Protein AF-A0A8T6QHQ4-F1 (afdb_monomer_lite)

InterPro domains:
  IPR000259 Fimbrial-type adhesion domain [PF00419] (19-89)
  IPR008966 Adhesion domain superfamily [SSF49401] (7-89)
  IPR036937 Fimbrial-type adhesion domain superfamily [G3DSA:2.60.40.1090] (3-89)
  IPR050263 Bacterial Fimbrial Adherence [PTHR33420] (11-89)

Radius of gyration: 16.65 Å; chains: 1; bounding box: 39×28×44 Å

Sequence (90 aa):
DLKVGTPLTAGNPGDFTGTGQAIAATGVGIRIFNQSDNSQVKLYNDSAYTAIDAEGKAEMKFIARYVATNATVTAGTANADSQFTVEYKK

Organism: Escherichia coli (NCBI:txid562)

pLDDT: mean 85.04, std 13.1, range [50.09, 96.38]

Structure (mmCIF, N/CA/C/O backbone):
data_AF-A0A8T6QHQ4-F1
#
_entry.id   AF-A0A8T6QHQ4-F1
#
loop_
_atom_site.group_PDB
_atom_site.id
_atom_site.type_symbol
_atom_site.label_atom_id
_atom_site.label_alt_id
_atom_site.label_comp_id
_atom_site.label_asym_id
_atom_site.label_entity_id
_atom_site.label_seq_id
_atom_site.pdbx_PDB_ins_code
_atom_site.Cartn_x
_atom_site.Cartn_y
_atom_site.Cartn_z
_atom_site.occupancy
_atom_site.B_iso_or_equiv
_atom_site.auth_seq_id
_atom_site.auth_comp_id
_atom_site.auth_asym_id
_atom_site.auth_atom_id
_atom_site.pdbx_PDB_model_num
ATOM 1 N N . ASP A 1 1 ? -1.795 -6.211 4.338 1.00 88.12 1 ASP A N 1
ATOM 2 C CA . ASP A 1 1 ? -2.457 -4.891 4.313 1.00 88.12 1 ASP A CA 1
ATOM 3 C C . ASP A 1 1 ? -1.714 -3.939 5.207 1.00 88.12 1 ASP A C 1
ATOM 5 O O . ASP A 1 1 ? -1.127 -4.387 6.189 1.00 88.12 1 ASP A O 1
ATOM 9 N N . LEU A 1 2 ? -1.719 -2.657 4.856 1.00 88.69 2 LEU A N 1
ATOM 10 C CA . LEU A 1 2 ? -1.265 -1.606 5.751 1.00 88.69 2 LEU A CA 1
ATOM 11 C C . LEU A 1 2 ? -2.236 -1.550 6.925 1.00 88.69 2 LEU A C 1
ATOM 13 O O . LEU A 1 2 ? -3.457 -1.482 6.736 1.00 88.69 2 LEU A O 1
ATOM 17 N N . LYS A 1 3 ? -1.683 -1.632 8.133 1.00 87.94 3 LYS A N 1
ATOM 18 C CA . LYS A 1 3 ? -2.466 -1.490 9.356 1.00 87.94 3 LYS A CA 1
ATOM 19 C C . LYS A 1 3 ? -2.829 -0.021 9.531 1.00 87.94 3 LYS A C 1
ATOM 21 O O . LYS A 1 3 ? -1.961 0.835 9.391 1.00 87.94 3 LYS A O 1
ATOM 26 N N . VAL A 1 4 ? -4.092 0.243 9.860 1.00 88.56 4 VAL A N 1
ATOM 27 C CA . VAL A 1 4 ? -4.527 1.575 10.287 1.00 88.56 4 VAL A CA 1
ATOM 28 C C . VAL A 1 4 ? -3.750 1.961 11.546 1.00 88.56 4 VAL A C 1
ATOM 30 O O . VAL A 1 4 ? -3.671 1.179 12.496 1.00 88.56 4 VAL A O 1
ATOM 33 N N . GLY A 1 5 ? -3.135 3.141 11.512 1.00 80.06 5 GLY A N 1
ATOM 34 C CA . GLY A 1 5 ? -2.357 3.697 12.611 1.00 80.06 5 GLY A CA 1
ATOM 35 C C . GLY A 1 5 ? -3.228 4.369 13.669 1.00 80.06 5 GLY A C 1
ATOM 36 O O . GLY A 1 5 ? -4.412 4.642 13.462 1.00 80.06 5 GLY A O 1
ATOM 37 N N . THR A 1 6 ? -2.626 4.664 14.821 1.00 76.31 6 THR A N 1
ATOM 38 C CA . THR A 1 6 ? -3.262 5.517 15.829 1.00 76.31 6 THR A CA 1
ATOM 39 C C . THR A 1 6 ? -3.359 6.944 15.296 1.00 76.31 6 THR A C 1
ATOM 41 O O . THR A 1 6 ? -2.354 7.456 14.797 1.00 76.31 6 THR A O 1
ATOM 44 N N . PRO A 1 7 ? -4.512 7.613 15.4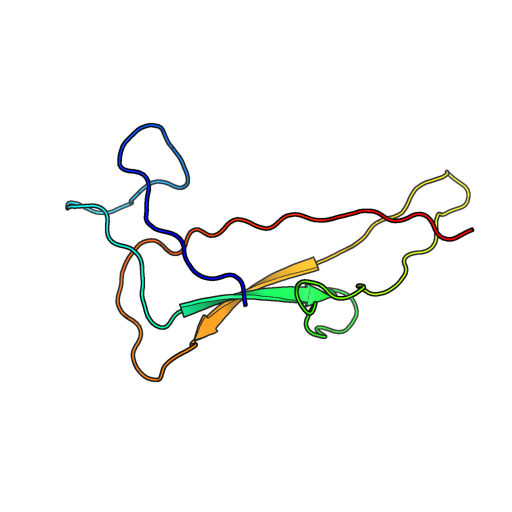09 1.00 71.44 7 PRO A N 1
ATOM 45 C CA . PRO A 1 7 ? -4.657 8.948 14.858 1.00 71.44 7 PRO A CA 1
ATOM 46 C C . PRO A 1 7 ? -3.842 9.945 15.685 1.00 71.44 7 PRO A C 1
ATOM 48 O O . PRO A 1 7 ? -3.814 9.860 16.914 1.00 71.44 7 PRO A O 1
ATOM 51 N N . LEU A 1 8 ? -3.187 10.895 15.019 1.00 65.25 8 LEU A N 1
ATOM 52 C CA . LEU A 1 8 ? -2.462 11.964 15.699 1.00 65.25 8 LEU A CA 1
ATOM 53 C C . LEU A 1 8 ? -3.450 13.039 16.172 1.00 65.25 8 LEU A C 1
ATOM 55 O O . LEU A 1 8 ? -4.287 13.497 15.399 1.00 65.25 8 LEU A O 1
ATOM 59 N N . THR A 1 9 ? -3.342 13.463 17.431 1.00 60.16 9 THR A N 1
ATOM 60 C CA . THR A 1 9 ? -4.220 14.481 18.039 1.00 60.16 9 THR A CA 1
ATOM 61 C C . THR A 1 9 ? -3.738 15.923 17.848 1.00 60.16 9 THR A C 1
ATOM 63 O O . THR A 1 9 ? -4.442 16.846 18.249 1.00 60.16 9 THR A O 1
ATOM 66 N N . ALA A 1 10 ? -2.563 16.146 17.251 1.00 58.59 10 ALA A N 1
ATOM 67 C CA . ALA A 1 10 ? -2.001 17.481 17.038 1.00 58.59 10 ALA A CA 1
ATOM 68 C C . ALA A 1 10 ? -1.253 17.584 15.697 1.00 58.59 10 ALA A C 1
ATOM 70 O O . ALA A 1 10 ? -0.370 16.777 15.432 1.00 58.59 10 ALA A O 1
ATOM 71 N N . GLY A 1 11 ? -1.577 18.616 14.905 1.00 57.66 11 GLY A N 1
ATOM 72 C CA . GLY A 1 11 ? -0.931 18.956 13.629 1.00 57.66 11 GLY A CA 1
ATOM 73 C C . GLY A 1 11 ? -1.395 18.081 12.466 1.00 57.66 11 GLY A C 1
ATOM 74 O O . GLY A 1 11 ? -1.054 16.914 12.433 1.00 57.66 11 GLY A O 1
ATOM 75 N N . ASN A 1 12 ? -2.161 18.647 11.528 1.00 57.66 12 ASN A N 1
ATOM 76 C CA . ASN A 1 12 ? -2.915 17.973 10.460 1.00 57.66 12 ASN A CA 1
ATOM 77 C C . ASN A 1 12 ? -2.237 16.738 9.813 1.00 57.66 12 ASN A C 1
ATOM 79 O O . ASN A 1 12 ? -1.385 16.918 8.938 1.00 57.66 12 ASN A O 1
ATOM 83 N N . PRO A 1 13 ? -2.752 15.510 10.046 1.00 50.09 13 PRO A N 1
ATOM 84 C CA . PRO A 1 13 ? -2.589 14.435 9.073 1.00 50.09 13 PRO A CA 1
ATOM 85 C C . PRO A 1 13 ? -3.943 13.731 8.845 1.00 50.09 13 PRO A C 1
ATOM 87 O O . PRO A 1 13 ? -4.325 12.824 9.584 1.00 50.09 13 PRO A O 1
ATOM 90 N N . GLY A 1 14 ? -4.676 14.165 7.810 1.00 53.41 14 GLY A N 1
ATOM 91 C CA . GLY A 1 14 ? -5.884 13.488 7.301 1.00 53.41 14 GLY A CA 1
ATOM 92 C C . GLY A 1 14 ? -7.145 13.693 8.147 1.00 53.41 14 GLY A C 1
ATOM 93 O O . GLY A 1 14 ? -7.638 12.743 8.747 1.00 53.41 14 GLY A O 1
ATOM 94 N N . ASP A 1 15 ? -7.616 14.941 8.176 1.00 51.38 15 ASP A N 1
ATOM 95 C CA . ASP A 1 15 ? -8.542 15.562 9.133 1.00 51.38 15 ASP A CA 1
ATOM 96 C C . ASP A 1 15 ? -9.797 14.751 9.527 1.00 51.38 15 ASP A C 1
ATOM 98 O O . ASP A 1 15 ? -10.543 14.230 8.696 1.00 51.38 15 ASP A O 1
ATOM 102 N N . PHE A 1 16 ? -10.049 14.705 10.834 1.00 56.25 16 PHE A N 1
ATOM 103 C CA . PHE A 1 16 ? -11.266 14.175 11.438 1.00 56.25 16 PHE A CA 1
ATOM 104 C C . PHE A 1 16 ? -12.475 15.022 11.016 1.00 56.25 16 PHE A C 1
ATOM 106 O O . PHE A 1 16 ? -12.635 16.146 11.471 1.00 56.25 16 PHE A O 1
ATOM 113 N N . THR A 1 17 ? -13.396 14.482 10.215 1.00 52.56 17 THR A N 1
ATOM 114 C CA . THR A 1 17 ? -14.588 15.230 9.758 1.00 52.56 17 THR A CA 1
ATOM 115 C C . THR A 1 17 ? -15.776 15.186 10.737 1.00 52.56 17 THR A C 1
ATOM 117 O O . THR A 1 17 ? -16.918 15.381 10.321 1.00 52.56 17 THR A O 1
ATOM 120 N N . GLY A 1 18 ? -15.558 14.856 12.015 1.00 54.91 18 GLY A N 1
ATOM 121 C CA . GLY A 1 18 ? -16.622 14.616 13.000 1.00 54.91 18 GLY A CA 1
ATOM 122 C C . GLY A 1 18 ? -16.379 15.309 14.341 1.00 54.91 18 GLY A C 1
ATOM 123 O O . GLY A 1 18 ? -15.250 15.640 14.688 1.00 54.91 18 GLY A O 1
ATOM 124 N N . THR A 1 19 ? -17.443 15.521 15.118 1.00 52.19 19 THR A N 1
ATOM 125 C CA . THR A 1 19 ? -17.363 16.075 16.476 1.00 52.19 19 THR A CA 1
ATOM 126 C C . THR A 1 19 ? -17.024 14.960 17.480 1.00 52.19 19 THR A C 1
ATOM 128 O O . THR A 1 19 ? -17.852 14.094 17.751 1.00 52.19 19 THR A O 1
ATOM 1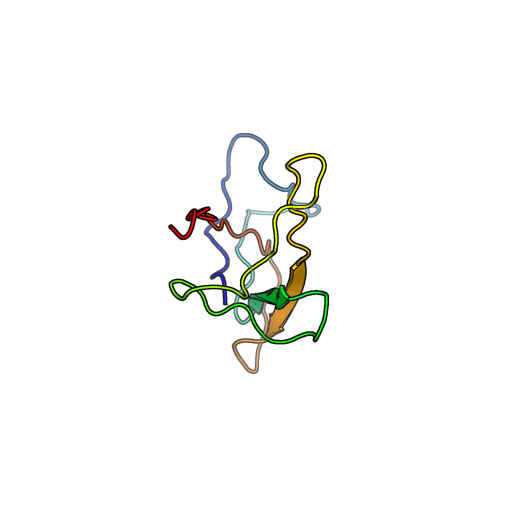31 N N . GLY A 1 20 ? -15.804 14.932 18.033 1.00 63.16 20 GLY A N 1
ATOM 132 C CA . GLY A 1 20 ? -15.418 13.953 19.064 1.00 63.16 20 GLY A CA 1
ATOM 133 C C . GLY A 1 20 ? -13.915 13.685 19.180 1.00 63.16 20 GLY A C 1
ATOM 134 O O . GLY A 1 20 ? -13.111 14.262 18.454 1.00 63.16 20 GLY A O 1
ATOM 135 N N . GLN A 1 21 ? -13.538 12.794 20.107 1.00 69.94 21 GLN A N 1
ATOM 136 C CA . GLN A 1 21 ? -12.156 12.328 20.239 1.00 69.94 21 GLN A CA 1
ATOM 137 C C . GLN A 1 21 ? -11.750 11.490 19.030 1.00 69.94 21 GLN A C 1
ATOM 139 O O . GLN A 1 21 ? -12.493 10.626 18.562 1.00 69.94 21 GLN A O 1
ATOM 144 N N . ALA A 1 22 ? -10.525 11.720 18.582 1.00 71.94 22 ALA A N 1
ATOM 145 C CA . ALA A 1 22 ? -9.921 10.991 17.495 1.00 71.94 22 ALA A CA 1
ATOM 146 C C . ALA A 1 22 ? -9.776 9.486 17.804 1.00 71.94 22 ALA A C 1
ATOM 148 O O . ALA A 1 22 ? -8.996 9.115 18.680 1.00 71.94 22 ALA A O 1
ATOM 149 N N . ILE A 1 23 ? -10.491 8.614 17.081 1.00 81.88 23 ILE A N 1
ATOM 150 C CA . ILE A 1 23 ? -10.366 7.148 17.198 1.00 81.88 23 ILE A CA 1
ATOM 151 C C . ILE A 1 23 ? -9.992 6.505 15.860 1.00 81.88 23 ILE A C 1
ATOM 153 O O . ILE A 1 23 ? -10.478 6.910 14.803 1.00 81.88 23 ILE A O 1
ATOM 157 N N . ALA A 1 24 ? -9.126 5.489 15.905 1.00 86.44 24 ALA A N 1
ATOM 158 C CA . ALA A 1 24 ? -8.801 4.680 14.734 1.00 86.44 24 ALA A CA 1
ATOM 159 C C . ALA A 1 24 ? -9.961 3.740 14.389 1.00 86.44 24 ALA A C 1
ATOM 161 O O . ALA A 1 24 ? -10.542 3.106 15.273 1.00 86.44 24 ALA A O 1
ATOM 162 N N . ALA A 1 25 ? -10.257 3.608 13.096 1.00 89.56 25 ALA A N 1
ATOM 163 C CA . ALA A 1 25 ? -11.134 2.551 12.615 1.00 89.56 25 ALA A CA 1
ATOM 164 C C . ALA A 1 25 ? -10.510 1.176 12.906 1.00 89.56 25 ALA A C 1
ATOM 166 O O . ALA A 1 25 ? -9.297 0.992 12.785 1.00 89.56 25 ALA A O 1
ATOM 167 N N . THR A 1 26 ? -11.340 0.192 13.253 1.00 92.56 26 THR A N 1
ATOM 168 C CA . THR A 1 26 ? -10.898 -1.194 13.468 1.00 92.56 26 THR A CA 1
ATOM 169 C C . THR A 1 26 ? -11.581 -2.134 12.484 1.00 92.56 26 THR A C 1
ATOM 171 O O . THR A 1 26 ? -12.631 -1.812 11.933 1.00 92.56 26 THR A O 1
ATOM 174 N N . GLY A 1 27 ? -10.965 -3.291 12.225 1.00 94.12 27 GLY A N 1
ATOM 175 C CA . GLY A 1 27 ? -11.479 -4.266 11.257 1.00 94.12 27 GLY A CA 1
ATOM 176 C C . GLY A 1 27 ? -11.318 -3.854 9.790 1.00 94.12 27 GLY A C 1
ATOM 177 O O . GLY A 1 27 ? -11.837 -4.537 8.912 1.00 94.12 27 GLY A O 1
ATOM 178 N N . VAL A 1 28 ? -10.581 -2.776 9.511 1.00 95.62 28 VAL A N 1
ATOM 179 C CA . VAL A 1 28 ? -10.253 -2.302 8.161 1.00 95.62 28 VAL A CA 1
ATOM 180 C C . VAL A 1 28 ? -8.744 -2.092 8.021 1.00 95.62 28 VAL A C 1
ATOM 182 O O . VAL A 1 28 ? -8.060 -1.735 8.979 1.00 95.62 28 VAL A O 1
ATOM 185 N N . GLY A 1 29 ? -8.216 -2.337 6.826 1.00 94.56 29 GLY A N 1
ATOM 186 C CA . GLY A 1 29 ? -6.852 -1.989 6.428 1.00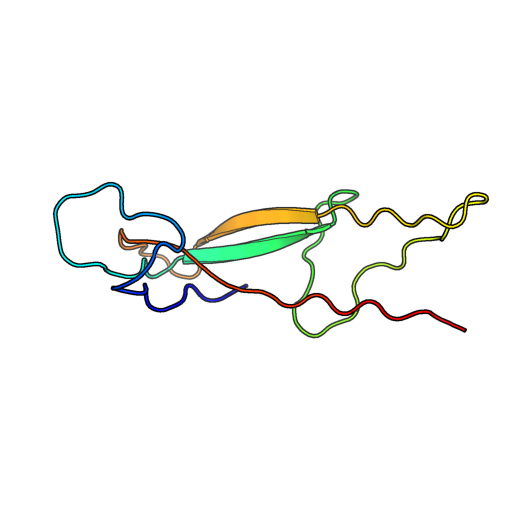 94.56 29 GLY A CA 1
ATOM 187 C C . GLY A 1 29 ? -6.824 -1.383 5.028 1.00 94.56 29 GLY A C 1
ATOM 188 O O . GLY A 1 29 ? -7.832 -1.397 4.320 1.00 94.56 29 GLY A O 1
ATOM 189 N N . ILE A 1 30 ? -5.665 -0.874 4.612 1.00 95.62 30 ILE A N 1
ATOM 190 C CA . ILE A 1 30 ? -5.451 -0.385 3.242 1.00 95.62 30 ILE A CA 1
ATOM 191 C C . ILE A 1 30 ? -4.636 -1.428 2.475 1.00 95.62 30 ILE A C 1
ATOM 193 O O . ILE A 1 30 ? -3.554 -1.833 2.908 1.00 95.62 30 ILE A O 1
ATOM 197 N N . ARG A 1 31 ? -5.144 -1.883 1.330 1.00 95.88 31 ARG A N 1
ATOM 198 C CA . ARG A 1 31 ? -4.450 -2.816 0.434 1.00 95.88 31 ARG A CA 1
ATOM 199 C C . ARG A 1 31 ? -4.028 -2.102 -0.841 1.00 95.88 31 ARG A C 1
ATOM 201 O O . ARG A 1 31 ? -4.827 -1.378 -1.434 1.00 95.88 31 ARG A O 1
ATOM 208 N N . ILE A 1 32 ? -2.784 -2.338 -1.250 1.00 95.31 32 ILE A N 1
ATOM 209 C CA . ILE A 1 32 ? -2.200 -1.814 -2.485 1.00 95.31 32 ILE A CA 1
ATOM 210 C C . ILE A 1 32 ? -2.238 -2.913 -3.551 1.00 95.31 32 ILE A C 1
ATOM 212 O O . ILE A 1 32 ? -1.942 -4.077 -3.270 1.00 95.31 32 ILE A O 1
ATOM 216 N N . PHE A 1 33 ? -2.593 -2.534 -4.771 1.00 93.62 33 PHE A N 1
ATOM 217 C CA . PHE A 1 33 ? -2.658 -3.400 -5.940 1.00 93.62 33 PHE A CA 1
ATOM 218 C C . PHE A 1 33 ? -1.853 -2.802 -7.092 1.00 93.62 33 PHE A C 1
ATOM 220 O O . PHE A 1 33 ? -1.805 -1.580 -7.241 1.00 93.62 33 PHE A O 1
ATOM 227 N N . ASN A 1 34 ? -1.270 -3.657 -7.927 1.00 91.69 34 ASN A N 1
ATOM 228 C CA . ASN A 1 34 ? -0.730 -3.255 -9.219 1.00 91.69 34 ASN A CA 1
ATOM 229 C C . ASN A 1 34 ? -1.893 -2.805 -10.112 1.00 91.69 34 ASN A C 1
ATOM 231 O O . ASN A 1 34 ? -2.904 -3.501 -10.220 1.00 91.69 34 ASN A O 1
ATOM 235 N N . GLN A 1 35 ? -1.783 -1.633 -10.742 1.00 91.31 35 GLN A N 1
ATOM 236 C CA . GLN A 1 35 ? -2.880 -1.112 -11.565 1.00 91.31 35 GLN A CA 1
ATOM 237 C C . GLN A 1 35 ? -3.111 -1.959 -12.824 1.00 91.31 35 GLN A C 1
ATOM 239 O O . GLN A 1 35 ? -4.247 -2.073 -13.276 1.00 91.31 35 GLN A O 1
ATOM 244 N N . SER A 1 36 ? -2.051 -2.551 -13.378 1.00 89.44 36 SER A N 1
ATOM 245 C CA . SER A 1 36 ? -2.093 -3.312 -14.630 1.00 89.44 36 SER A CA 1
ATOM 246 C C . SER A 1 36 ? -2.988 -4.551 -14.560 1.00 89.44 36 SER A C 1
ATOM 248 O O . SER A 1 36 ? -3.714 -4.827 -15.510 1.00 89.44 36 SER A O 1
ATOM 250 N N . ASP A 1 37 ? -2.945 -5.291 -13.451 1.00 91.38 37 ASP A N 1
ATOM 251 C CA . ASP A 1 37 ? -3.585 -6.607 -13.327 1.00 91.38 37 ASP A CA 1
ATOM 252 C C . ASP A 1 37 ? -4.424 -6.778 -12.049 1.00 91.38 37 ASP A C 1
ATOM 254 O O . ASP A 1 37 ? -4.999 -7.841 -11.822 1.00 91.38 37 ASP A O 1
ATOM 258 N N . ASN A 1 38 ? -4.537 -5.735 -11.216 1.00 91.44 38 ASN A N 1
ATOM 259 C CA . ASN A 1 38 ? -5.179 -5.774 -9.897 1.00 91.44 38 ASN A CA 1
ATOM 260 C C . ASN A 1 38 ? -4.610 -6.856 -8.956 1.00 91.44 38 ASN A C 1
ATOM 262 O O . ASN A 1 38 ? -5.259 -7.212 -7.967 1.00 91.44 38 ASN A O 1
ATOM 266 N N . SER A 1 39 ? -3.408 -7.376 -9.213 1.00 92.44 39 SER A N 1
ATOM 267 C CA . SER A 1 39 ? -2.727 -8.264 -8.277 1.00 92.44 39 SER A CA 1
ATOM 268 C C . SER A 1 39 ? -2.294 -7.481 -7.040 1.00 92.44 39 SER A C 1
ATOM 270 O O . SER A 1 39 ? -1.964 -6.295 -7.100 1.00 92.44 39 SER A O 1
ATOM 272 N N . GLN A 1 40 ? -2.332 -8.128 -5.877 1.00 93.38 40 GLN A N 1
ATOM 273 C CA . GLN A 1 40 ? -1.937 -7.477 -4.634 1.00 93.38 40 GLN A CA 1
ATOM 274 C C . GLN A 1 40 ? -0.423 -7.230 -4.611 1.00 93.38 40 GLN A C 1
ATOM 276 O O . GLN A 1 40 ? 0.362 -8.167 -4.764 1.00 93.38 40 GLN A O 1
ATOM 281 N N . VAL A 1 41 ? -0.021 -5.999 -4.285 1.00 93.44 41 VAL A N 1
ATOM 282 C CA . VAL A 1 41 ? 1.359 -5.696 -3.892 1.00 93.44 41 VAL A CA 1
ATOM 283 C C . VAL A 1 41 ? 1.565 -6.235 -2.481 1.00 93.44 41 VAL A C 1
ATOM 285 O O . VAL A 1 41 ? 0.969 -5.759 -1.507 1.00 93.44 41 VAL A O 1
ATOM 288 N N . LYS A 1 42 ? 2.370 -7.291 -2.362 1.00 91.12 42 LYS A N 1
ATOM 289 C CA . LYS A 1 42 ? 2.705 -7.879 -1.065 1.00 91.12 42 LYS A CA 1
ATOM 290 C C . LYS A 1 42 ? 3.723 -6.982 -0.371 1.00 91.12 42 LYS A C 1
ATOM 292 O O . LYS A 1 42 ? 4.789 -6.717 -0.909 1.00 91.12 42 LYS A O 1
ATOM 297 N N . LEU A 1 43 ? 3.393 -6.531 0.836 1.00 87.75 43 LEU A N 1
ATOM 298 C CA . LEU A 1 43 ? 4.319 -5.739 1.644 1.00 87.75 43 LEU A CA 1
ATOM 299 C C . LEU A 1 43 ? 5.593 -6.547 1.923 1.00 87.75 43 LEU A C 1
ATOM 301 O O . LEU A 1 43 ? 5.515 -7.762 2.126 1.00 87.75 43 LEU A O 1
ATOM 305 N N . TYR A 1 44 ? 6.740 -5.867 1.942 1.00 85.75 44 TYR A N 1
ATOM 306 C CA . TYR A 1 44 ? 8.061 -6.460 2.207 1.00 85.75 44 TYR A CA 1
ATOM 307 C C . TYR A 1 44 ? 8.491 -7.544 1.204 1.00 85.75 44 TYR A C 1
ATOM 309 O O . TYR A 1 44 ? 9.317 -8.392 1.522 1.00 85.75 44 TYR A O 1
ATOM 317 N N . ASN A 1 45 ? 7.899 -7.537 0.013 1.00 87.50 45 ASN A N 1
ATOM 318 C CA . ASN A 1 45 ? 8.287 -8.373 -1.114 1.00 87.50 45 ASN A CA 1
ATOM 319 C C . ASN A 1 45 ? 8.494 -7.471 -2.328 1.00 87.50 45 ASN A C 1
ATOM 321 O O . ASN A 1 45 ? 7.929 -6.375 -2.392 1.00 87.50 45 ASN A O 1
ATOM 325 N N . ASP A 1 46 ? 9.240 -7.971 -3.304 1.00 85.00 46 ASP A N 1
ATOM 326 C CA . ASP A 1 46 ? 9.416 -7.270 -4.566 1.00 85.00 46 ASP A CA 1
ATOM 327 C C . ASP A 1 46 ? 8.069 -7.099 -5.277 1.00 85.00 46 ASP A C 1
ATOM 329 O O . ASP A 1 46 ? 7.235 -8.012 -5.343 1.00 85.00 46 ASP A O 1
ATOM 333 N N . SER A 1 47 ? 7.858 -5.895 -5.805 1.00 84.25 47 SER A N 1
ATOM 334 C CA . SER A 1 47 ? 6.762 -5.617 -6.732 1.00 84.25 47 SER A CA 1
ATOM 335 C C . SER A 1 47 ? 7.132 -6.052 -8.157 1.00 84.25 47 SER A C 1
ATOM 337 O O . SER A 1 47 ? 8.238 -6.531 -8.409 1.00 84.25 47 SER A O 1
ATOM 339 N N . ALA A 1 48 ? 6.207 -5.906 -9.107 1.00 83.31 48 ALA A N 1
ATOM 340 C CA . ALA A 1 48 ? 6.507 -6.195 -10.504 1.00 83.31 48 ALA A CA 1
ATOM 341 C C . ALA A 1 48 ? 7.576 -5.230 -11.052 1.00 83.31 48 ALA A C 1
ATOM 343 O O . ALA A 1 48 ? 7.523 -4.024 -10.807 1.00 83.31 48 ALA A O 1
ATOM 344 N N . TYR A 1 49 ? 8.528 -5.752 -11.831 1.00 87.12 49 TYR A N 1
ATOM 345 C CA . TYR A 1 49 ? 9.535 -4.917 -12.485 1.00 87.12 49 TYR A CA 1
ATOM 346 C C . TYR A 1 49 ? 8.891 -3.972 -13.502 1.00 87.12 49 TYR A C 1
ATOM 348 O O . TYR A 1 49 ? 8.018 -4.369 -14.273 1.00 87.12 49 TYR A O 1
ATOM 356 N N . THR A 1 50 ? 9.376 -2.732 -13.533 1.00 90.81 50 THR A N 1
ATOM 357 C CA . THR A 1 50 ? 8.985 -1.723 -14.521 1.00 90.81 50 THR A CA 1
ATOM 358 C C . THR A 1 50 ? 10.200 -1.370 -15.368 1.00 90.81 50 THR A C 1
ATOM 360 O O . THR A 1 50 ? 11.267 -1.080 -14.829 1.00 90.81 50 THR A O 1
ATOM 363 N N . ALA A 1 51 ? 10.050 -1.430 -16.691 1.00 92.81 51 ALA A N 1
ATOM 364 C CA . ALA A 1 51 ? 11.110 -1.035 -17.609 1.00 92.81 51 ALA A CA 1
ATOM 365 C C . ALA A 1 51 ? 11.318 0.484 -17.567 1.00 92.81 51 ALA A C 1
ATOM 367 O O . ALA A 1 51 ? 10.358 1.243 -17.427 1.00 92.81 51 ALA A O 1
ATOM 368 N N . ILE A 1 52 ? 12.572 0.906 -17.712 1.00 94.19 52 ILE A N 1
ATOM 369 C CA . ILE A 1 52 ? 12.922 2.304 -17.949 1.00 94.19 52 ILE A CA 1
ATOM 370 C C . ILE A 1 52 ? 12.818 2.537 -19.462 1.00 94.19 52 ILE A C 1
ATOM 372 O O . ILE A 1 52 ? 13.396 1.774 -20.237 1.00 94.19 52 ILE A O 1
ATOM 376 N N . ASP A 1 53 ? 12.041 3.536 -19.874 1.00 94.75 53 ASP A N 1
ATOM 377 C CA . ASP A 1 53 ? 11.849 3.897 -21.278 1.00 94.75 53 ASP A CA 1
ATOM 378 C C . ASP A 1 53 ? 13.095 4.562 -21.894 1.00 94.75 53 ASP A C 1
ATOM 380 O O . ASP A 1 53 ? 14.115 4.781 -21.233 1.00 94.75 53 ASP A O 1
ATOM 384 N N . ALA A 1 54 ? 13.030 4.850 -23.197 1.00 95.25 54 ALA A N 1
ATOM 385 C CA . ALA A 1 54 ? 14.145 5.438 -23.940 1.00 95.25 54 ALA A CA 1
ATOM 386 C C . ALA A 1 54 ? 14.501 6.856 -23.451 1.00 95.25 54 ALA A C 1
ATOM 388 O O . ALA A 1 54 ? 15.627 7.316 -23.643 1.00 95.25 54 ALA A O 1
ATOM 389 N N . GLU A 1 55 ? 13.558 7.531 -22.794 1.00 96.38 55 GLU A N 1
ATOM 390 C CA . GLU A 1 55 ? 13.700 8.845 -22.178 1.00 96.38 55 GLU A CA 1
ATOM 391 C C . GLU A 1 55 ? 14.199 8.773 -20.723 1.00 96.38 55 GLU A C 1
ATOM 393 O O . GLU A 1 55 ? 14.366 9.812 -20.077 1.00 96.38 55 GLU A O 1
ATOM 398 N N . GLY A 1 56 ? 14.461 7.572 -20.198 1.00 93.69 56 GLY A N 1
ATOM 399 C CA . GLY A 1 56 ? 14.984 7.365 -18.851 1.00 93.69 56 GLY A CA 1
ATOM 400 C C . GLY A 1 56 ? 13.922 7.389 -17.748 1.00 93.69 56 GLY A C 1
ATOM 401 O O . GLY A 1 56 ? 14.264 7.623 -16.587 1.00 93.69 56 GLY A O 1
ATOM 402 N N . LYS A 1 57 ? 12.642 7.175 -18.067 1.00 94.69 57 LYS A N 1
ATOM 403 C CA . LYS A 1 57 ? 11.528 7.193 -17.108 1.00 94.69 57 LYS A CA 1
ATOM 404 C C . LYS A 1 57 ? 10.968 5.797 -16.870 1.00 94.69 57 LYS A C 1
ATOM 406 O O . LYS A 1 57 ? 10.883 4.970 -17.766 1.00 94.69 57 LYS A O 1
ATOM 411 N N . ALA A 1 58 ? 10.522 5.558 -15.644 1.00 93.62 58 ALA A N 1
ATOM 412 C CA . ALA A 1 58 ? 9.730 4.390 -15.285 1.00 93.62 58 ALA A CA 1
ATOM 413 C C . ALA A 1 58 ? 8.491 4.861 -14.520 1.00 93.62 58 ALA A C 1
ATOM 415 O O . ALA A 1 58 ? 8.602 5.640 -13.572 1.00 93.62 58 ALA A O 1
ATOM 416 N N . GLU A 1 59 ? 7.311 4.395 -14.927 1.00 93.25 59 GLU A N 1
ATOM 4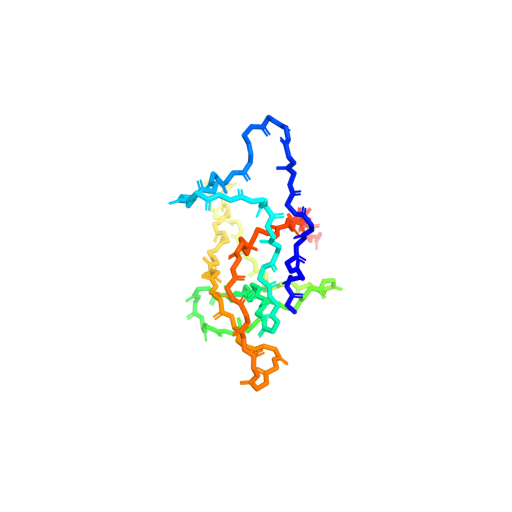17 C CA . GLU A 1 59 ? 6.044 4.746 -14.286 1.00 93.25 59 GLU A CA 1
ATOM 418 C C . GLU A 1 59 ? 5.429 3.510 -13.617 1.00 93.25 59 GLU A C 1
ATOM 420 O O . GLU A 1 59 ? 4.908 2.615 -14.280 1.00 93.25 59 GLU A O 1
ATOM 425 N N . MET A 1 60 ? 5.483 3.465 -12.284 1.00 92.12 60 MET A N 1
ATOM 426 C CA . MET A 1 60 ? 4.912 2.379 -11.482 1.00 92.12 60 MET A CA 1
ATOM 427 C C . MET A 1 60 ? 3.517 2.785 -10.996 1.00 92.12 60 MET A C 1
ATOM 429 O O . MET A 1 60 ? 3.379 3.678 -10.157 1.00 92.12 60 MET A O 1
ATOM 433 N N . LYS A 1 61 ? 2.469 2.147 -11.526 1.00 92.69 61 LYS A N 1
ATOM 434 C CA . LYS A 1 61 ? 1.074 2.509 -11.229 1.00 92.69 61 LYS A CA 1
ATOM 435 C C . LYS A 1 61 ? 0.450 1.563 -10.214 1.00 92.69 61 LYS A C 1
ATOM 437 O O . LYS A 1 61 ? 0.374 0.354 -10.440 1.00 92.69 61 LYS A O 1
ATOM 442 N N . PHE A 1 62 ? -0.089 2.133 -9.140 1.00 93.62 62 PHE A N 1
ATOM 443 C CA . PHE A 1 62 ? -0.732 1.392 -8.058 1.00 93.62 62 PHE A CA 1
ATOM 444 C C . PHE A 1 62 ? -2.142 1.907 -7.764 1.00 93.62 62 PHE A C 1
ATOM 446 O O . PHE A 1 62 ? -2.479 3.057 -8.042 1.00 93.62 62 PHE A O 1
ATOM 453 N N . ILE A 1 63 ? -2.963 1.047 -7.165 1.00 95.06 63 ILE A N 1
ATOM 454 C CA . ILE A 1 63 ? -4.289 1.380 -6.636 1.00 95.06 63 ILE A CA 1
ATOM 455 C C . ILE A 1 63 ? -4.300 1.046 -5.145 1.00 95.06 63 ILE A C 1
ATOM 457 O O . ILE A 1 63 ? -3.916 -0.057 -4.765 1.00 95.06 63 ILE A O 1
ATOM 461 N N . ALA A 1 64 ? -4.797 1.955 -4.306 1.00 95.50 64 ALA A N 1
ATOM 462 C CA . ALA A 1 64 ? -5.064 1.689 -2.893 1.00 95.50 64 ALA A CA 1
ATOM 463 C C . ALA A 1 64 ? -6.576 1.567 -2.640 1.00 95.50 64 ALA A C 1
ATOM 465 O O . ALA A 1 64 ? -7.362 2.353 -3.169 1.00 95.50 64 ALA A O 1
ATOM 466 N N . ARG A 1 65 ? -6.996 0.579 -1.839 1.00 95.62 65 ARG A N 1
ATOM 467 C CA . ARG A 1 65 ? -8.399 0.384 -1.426 1.00 95.62 65 ARG A CA 1
ATOM 468 C C . ARG A 1 65 ? -8.495 0.011 0.050 1.00 95.62 65 ARG A C 1
ATOM 470 O O . ARG A 1 65 ? -7.623 -0.691 0.564 1.00 95.62 65 ARG A O 1
ATOM 477 N N . TYR A 1 66 ? -9.593 0.397 0.695 1.00 95.38 66 TYR A N 1
ATOM 478 C CA . TYR A 1 66 ? -9.971 -0.170 1.987 1.00 95.38 66 TYR A CA 1
ATOM 479 C C . TYR A 1 66 ? -10.411 -1.626 1.824 1.00 95.38 66 TYR A C 1
ATOM 481 O O . TYR A 1 66 ? -11.154 -1.962 0.902 1.00 95.38 66 TYR A O 1
ATOM 489 N N . VAL A 1 67 ? -9.958 -2.487 2.731 1.00 95.62 67 VAL A N 1
ATOM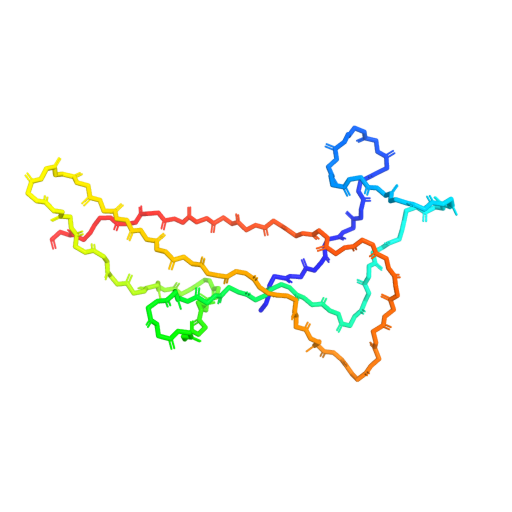 490 C CA . VAL A 1 67 ? -10.337 -3.901 2.800 1.00 95.62 67 VAL A CA 1
ATOM 491 C C . VAL A 1 67 ? -10.738 -4.258 4.224 1.00 95.62 67 VAL A C 1
ATOM 493 O O . VAL A 1 67 ? -10.066 -3.864 5.178 1.00 95.62 67 VAL A O 1
ATOM 496 N N . ALA A 1 68 ? -11.825 -5.013 4.374 1.00 96.38 68 ALA A N 1
ATOM 497 C CA . ALA A 1 68 ? -12.203 -5.568 5.666 1.00 96.38 68 ALA A CA 1
ATOM 498 C C . ALA A 1 68 ? -11.181 -6.638 6.079 1.00 96.38 68 ALA A C 1
ATOM 500 O O . ALA A 1 68 ? -10.858 -7.539 5.303 1.00 96.38 68 ALA A O 1
ATOM 501 N N . THR A 1 69 ? -10.661 -6.523 7.296 1.00 95.56 69 THR A N 1
ATOM 502 C CA . THR A 1 69 ? -9.743 -7.494 7.909 1.00 95.56 69 THR A CA 1
ATOM 503 C C . THR A 1 69 ? -10.441 -8.358 8.955 1.00 95.56 69 THR A C 1
ATOM 505 O O . THR A 1 69 ? -9.943 -9.433 9.268 1.00 95.56 69 THR A O 1
ATOM 508 N N . ASN A 1 70 ? -11.612 -7.924 9.435 1.00 95.44 70 ASN A N 1
ATOM 509 C CA . ASN A 1 70 ? -12.491 -8.647 10.352 1.00 95.44 70 ASN A CA 1
ATOM 510 C C . ASN A 1 70 ? -13.944 -8.600 9.850 1.00 95.44 70 ASN A C 1
ATOM 512 O O . ASN A 1 70 ? -14.292 -7.769 9.014 1.00 95.44 70 ASN A O 1
ATOM 516 N N . ALA A 1 71 ? -14.810 -9.454 10.407 1.00 96.25 71 ALA A N 1
ATOM 517 C CA . ALA A 1 71 ? -16.247 -9.440 10.110 1.00 96.25 71 ALA A CA 1
ATOM 518 C C . ALA A 1 71 ? -16.942 -8.140 10.562 1.00 96.25 71 ALA A C 1
ATOM 520 O O . ALA A 1 71 ? -17.885 -7.686 9.919 1.00 96.25 71 ALA A O 1
ATOM 521 N N . THR A 1 72 ? -16.457 -7.535 11.650 1.00 95.56 72 THR A N 1
ATOM 522 C CA . THR A 1 72 ? -16.974 -6.275 12.193 1.00 95.56 72 THR A CA 1
ATOM 523 C C . THR A 1 72 ? -15.981 -5.149 11.928 1.00 95.56 72 THR A C 1
ATOM 525 O O . THR A 1 72 ? -14.811 -5.263 12.297 1.00 95.56 72 THR A O 1
ATOM 528 N N . VAL A 1 73 ? -16.463 -4.053 11.338 1.00 93.62 73 VAL A N 1
ATOM 529 C CA . VAL A 1 73 ? -15.704 -2.814 11.119 1.00 93.62 73 VAL A CA 1
ATOM 530 C C . VAL A 1 73 ? -16.278 -1.720 12.013 1.00 93.62 73 VAL A C 1
ATOM 532 O O . VAL A 1 73 ? -17.487 -1.494 12.007 1.00 93.62 7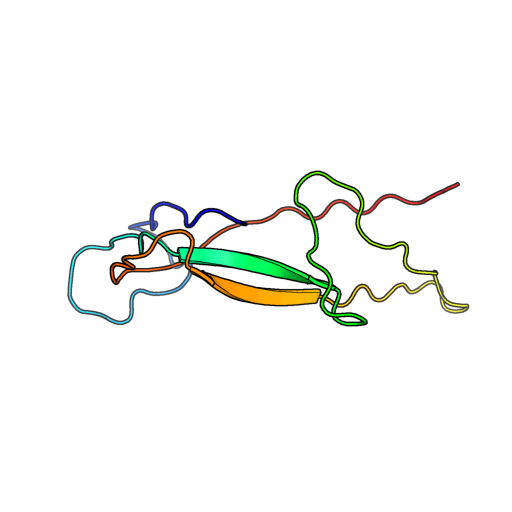3 VAL A O 1
ATOM 535 N N . THR A 1 74 ? -15.427 -1.038 12.778 1.00 91.06 74 THR A N 1
ATOM 536 C CA . THR A 1 74 ? -15.838 0.108 13.606 1.00 91.06 74 THR A CA 1
ATOM 537 C C . THR A 1 74 ? -15.430 1.415 12.941 1.00 91.06 74 THR A C 1
ATOM 539 O O . THR A 1 74 ? -14.345 1.511 12.366 1.00 91.06 74 THR A O 1
ATOM 542 N N . ALA A 1 75 ? -16.283 2.434 13.044 1.00 87.12 75 ALA A N 1
ATOM 543 C CA . ALA A 1 75 ? -15.998 3.758 12.504 1.00 87.12 75 ALA A CA 1
ATOM 544 C C . ALA A 1 75 ? -14.798 4.427 13.204 1.00 87.12 75 ALA A C 1
ATOM 546 O O . ALA A 1 75 ? -14.527 4.176 14.378 1.00 87.12 75 ALA A O 1
ATOM 547 N N . GLY A 1 76 ? -14.101 5.287 12.464 1.00 83.50 76 GLY A N 1
ATOM 548 C CA . GLY A 1 76 ? -12.918 6.027 12.900 1.00 83.50 76 GLY A CA 1
ATOM 549 C C . GLY A 1 76 ? -12.078 6.465 11.698 1.00 83.50 76 GLY A C 1
ATOM 550 O O . GLY A 1 76 ? -12.449 6.201 10.552 1.00 83.50 76 GLY A O 1
ATOM 551 N N . THR A 1 77 ? -10.935 7.107 11.932 1.00 84.56 77 THR A N 1
ATOM 552 C CA . THR A 1 77 ? -9.974 7.412 10.857 1.00 84.56 77 THR A CA 1
ATOM 553 C C . THR A 1 77 ? -9.208 6.166 10.446 1.00 84.56 77 THR A C 1
ATOM 555 O O . THR A 1 77 ? -8.790 5.386 11.302 1.00 84.56 77 THR A O 1
ATOM 558 N N . ALA A 1 78 ? -8.970 6.012 9.147 1.00 88.00 78 ALA A N 1
ATOM 559 C CA . ALA A 1 78 ? -8.283 4.863 8.568 1.00 88.00 78 ALA A CA 1
ATOM 560 C C . ALA A 1 78 ? -6.963 5.266 7.886 1.00 88.00 78 ALA A C 1
ATOM 562 O O . ALA A 1 78 ? -6.677 4.837 6.772 1.00 88.00 78 ALA A O 1
ATOM 563 N N . ASN A 1 79 ? -6.166 6.104 8.553 1.00 85.44 79 ASN A N 1
ATOM 564 C CA . ASN A 1 79 ? -4.869 6.559 8.049 1.00 85.44 79 ASN A CA 1
ATOM 565 C C . ASN A 1 79 ? -3.809 5.462 8.221 1.00 85.44 79 ASN A C 1
ATOM 567 O O . ASN A 1 79 ? -3.790 4.764 9.238 1.00 85.44 79 ASN A O 1
ATOM 571 N N . ALA A 1 80 ? -2.923 5.310 7.241 1.00 88.00 80 ALA A N 1
ATOM 572 C CA . ALA A 1 80 ? -1.787 4.400 7.313 1.00 88.00 80 ALA A CA 1
ATOM 573 C C . ALA A 1 80 ? -0.641 4.911 6.437 1.00 88.00 80 ALA A C 1
ATOM 575 O O . ALA A 1 80 ? -0.882 5.463 5.364 1.00 88.00 80 ALA A O 1
ATOM 576 N N . ASP A 1 81 ? 0.588 4.647 6.868 1.00 87.62 81 ASP A N 1
ATOM 577 C CA . ASP A 1 81 ? 1.801 4.989 6.132 1.00 87.62 81 ASP A CA 1
ATOM 578 C C . ASP A 1 81 ? 2.430 3.746 5.500 1.00 87.62 81 ASP A C 1
ATOM 580 O O . ASP A 1 81 ? 2.389 2.639 6.048 1.00 87.62 81 ASP A O 1
ATOM 584 N N . SER A 1 82 ? 3.042 3.934 4.333 1.00 88.88 82 SER A N 1
ATOM 585 C CA . SER A 1 82 ? 3.836 2.911 3.661 1.00 88.88 82 SER A CA 1
ATOM 586 C C . SER A 1 82 ? 5.092 3.525 3.066 1.00 88.88 82 SER A C 1
ATOM 588 O O . SER A 1 82 ? 5.072 4.659 2.591 1.00 88.88 82 SER A O 1
ATOM 590 N N . GLN A 1 83 ? 6.179 2.760 3.075 1.00 90.31 83 GLN A N 1
ATOM 591 C CA . GLN A 1 83 ? 7.433 3.136 2.442 1.00 90.31 83 GLN A CA 1
ATOM 592 C C . GLN A 1 83 ? 7.619 2.309 1.169 1.00 90.31 83 GLN A C 1
ATOM 594 O O . GLN A 1 83 ? 7.491 1.085 1.199 1.00 90.31 83 GLN A O 1
ATOM 599 N N . PHE A 1 84 ? 7.938 2.986 0.067 1.00 89.69 84 PHE A N 1
ATOM 600 C CA . PHE A 1 84 ? 8.331 2.356 -1.188 1.00 89.69 84 PHE A CA 1
ATOM 601 C C . PHE A 1 84 ? 9.848 2.443 -1.344 1.00 89.69 84 PHE A C 1
ATOM 603 O O . PHE A 1 84 ? 10.427 3.518 -1.190 1.00 89.69 84 PHE A O 1
ATOM 610 N N . THR A 1 85 ? 10.472 1.318 -1.683 1.00 92.00 85 THR A N 1
ATOM 611 C CA . THR A 1 85 ? 11.895 1.244 -2.026 1.00 92.00 85 THR A CA 1
ATOM 612 C C . THR A 1 85 ? 12.018 1.041 -3.528 1.00 92.00 85 THR A C 1
ATOM 614 O O . THR A 1 85 ? 11.369 0.158 -4.084 1.00 92.00 85 THR A O 1
ATOM 617 N N . VAL A 1 86 ? 12.848 1.853 -4.182 1.00 91.19 86 VAL A N 1
ATOM 618 C CA . VAL A 1 86 ? 13.184 1.679 -5.598 1.00 91.19 86 VAL A CA 1
ATOM 619 C C . VAL A 1 86 ? 14.538 0.995 -5.683 1.00 91.19 86 VAL A C 1
ATOM 621 O O . VAL A 1 86 ? 15.543 1.549 -5.240 1.00 91.19 86 VAL A O 1
ATOM 624 N N . GLU A 1 87 ? 14.556 -0.202 -6.258 1.00 91.81 87 GLU A N 1
ATOM 625 C CA . GLU A 1 87 ? 15.779 -0.944 -6.540 1.00 91.81 87 GLU A CA 1
ATOM 626 C C . GLU A 1 87 ? 16.039 -0.970 -8.047 1.00 91.81 87 GLU A C 1
ATOM 628 O O . GLU A 1 87 ? 15.174 -1.344 -8.841 1.00 91.81 87 GLU A O 1
ATOM 633 N N . TYR A 1 88 ? 17.252 -0.584 -8.441 1.00 89.81 88 TYR A N 1
ATOM 634 C CA . TYR A 1 88 ? 17.710 -0.711 -9.819 1.00 89.81 88 TYR A CA 1
ATOM 635 C C . TYR A 1 88 ? 18.361 -2.073 -10.005 1.00 89.81 88 TYR A C 1
ATOM 637 O O . TYR A 1 88 ? 19.384 -2.380 -9.387 1.00 89.81 88 TYR A O 1
ATOM 645 N N . LYS A 1 89 ? 17.784 -2.879 -10.893 1.00 84.38 89 LYS A N 1
ATOM 646 C CA . LYS A 1 89 ? 18.391 -4.142 -11.294 1.00 84.38 89 LYS A CA 1
ATOM 647 C C . LYS A 1 89 ? 19.575 -3.871 -12.227 1.00 84.38 89 LYS A C 1
ATOM 649 O O . LYS A 1 89 ? 19.450 -3.075 -13.157 1.00 84.38 89 LYS A O 1
ATOM 654 N N . LYS A 1 90 ? 20.704 -4.520 -11.940 1.00 74.69 90 LYS A N 1
ATOM 655 C CA . LYS A 1 90 ? 21.901 -4.523 -12.792 1.00 74.69 90 LYS A CA 1
ATOM 656 C C . LYS A 1 90 ? 21.735 -5.441 -13.996 1.00 74.69 90 LYS A C 1
ATOM 658 O O . LYS A 1 90 ? 21.038 -6.472 -13.848 1.00 74.69 90 LYS A O 1
#

Foldseek 3Di:
DFAFDQDDPDDDDPDDPDPDDAGTKPQKAKWKAFPVPRHTDDPPDDDDDFDQDPVRDTDGDMDIDMDGNDPDIDDGDRDGDDDDDDDDDD

Secondary structure (DSSP, 8-state):
-EEPPPPPSSS-SS---SSS---B-BSEEEEEEETTT--B--TTS--------TTS-----EEEEEEESSS--B-SB-------------